Protein AF-A0A9D7KK61-F1 (afdb_monomer)

pLDDT: mean 89.61, std 11.38, range [36.22, 98.19]

Solvent-accessible surface area (backbone atoms only — not comparable to full-atom values): 5902 Å² total; per-residue (Å²): 119,62,68,64,54,52,49,53,52,51,53,53,49,57,56,39,32,34,19,84,39,30,20,73,84,49,80,38,31,43,71,56,44,51,54,52,50,54,53,40,33,73,72,72,71,52,79,43,71,48,79,47,77,39,76,86,76,43,98,80,27,46,26,40,40,82,44,69,62,83,78,44,47,62,83,43,63,47,80,44,97,87,61,28,34,32,53,51,49,42,45,26,42,84,87,70,47,78,59,84,82,126

Structure (mmCIF, N/CA/C/O backbone):
data_AF-A0A9D7KK61-F1
#
_entry.id   AF-A0A9D7KK61-F1
#
loop_
_atom_site.group_PDB
_atom_site.id
_atom_site.type_symbol
_atom_site.label_atom_id
_atom_site.label_alt_id
_atom_site.label_comp_id
_atom_site.label_asym_id
_atom_site.label_entity_id
_atom_site.label_seq_id
_atom_site.pdbx_PDB_ins_code
_atom_site.Cartn_x
_atom_site.Cartn_y
_atom_site.Cartn_z
_atom_site.occupancy
_atom_site.B_iso_or_equiv
_atom_site.auth_seq_id
_atom_site.auth_comp_id
_atom_site.auth_asym_id
_atom_site.auth_atom_id
_atom_site.pdbx_PDB_model_num
ATOM 1 N N . MET A 1 1 ? 18.949 15.762 -22.913 1.00 61.38 1 MET A N 1
ATOM 2 C CA . MET A 1 1 ? 19.390 15.076 -21.679 1.00 61.38 1 MET A CA 1
ATOM 3 C C . MET A 1 1 ? 18.179 14.604 -20.878 1.00 61.38 1 MET A C 1
ATOM 5 O O . MET A 1 1 ? 18.233 13.500 -20.359 1.00 61.38 1 MET A O 1
ATOM 9 N N . ASP A 1 2 ? 17.066 15.346 -20.893 1.00 81.06 2 ASP A N 1
ATOM 10 C CA . ASP A 1 2 ? 15.835 14.968 -20.175 1.00 81.06 2 ASP A CA 1
ATOM 11 C C . ASP A 1 2 ? 15.074 13.783 -20.786 1.00 81.06 2 ASP A C 1
ATOM 13 O O . ASP A 1 2 ? 14.575 12.939 -20.054 1.00 81.06 2 ASP A O 1
ATOM 17 N N . GLU A 1 3 ? 15.038 13.646 -22.115 1.00 89.62 3 GLU A N 1
ATOM 18 C CA . GLU A 1 3 ? 14.243 12.588 -22.768 1.00 89.62 3 GLU A CA 1
ATOM 19 C C . GLU A 1 3 ? 14.698 11.166 -22.404 1.00 89.62 3 GLU A C 1
ATOM 21 O O . GLU A 1 3 ? 13.873 10.285 -22.173 1.00 89.62 3 GLU A O 1
ATOM 26 N N . VAL A 1 4 ? 16.012 10.939 -22.305 1.00 93.06 4 VAL A N 1
ATOM 27 C CA . VAL A 1 4 ? 16.566 9.624 -21.940 1.00 93.06 4 VAL A CA 1
ATOM 28 C C . VAL A 1 4 ? 16.297 9.311 -20.469 1.00 93.06 4 VAL A C 1
ATOM 30 O O . VAL A 1 4 ? 15.910 8.191 -20.147 1.00 93.06 4 VAL A O 1
ATOM 33 N N . ALA A 1 5 ? 16.473 10.292 -19.580 1.00 92.50 5 ALA A N 1
ATOM 34 C CA . ALA A 1 5 ? 16.211 10.115 -18.155 1.00 92.50 5 ALA A CA 1
ATOM 35 C C . ALA A 1 5 ? 14.723 9.843 -17.887 1.00 92.50 5 ALA A C 1
ATOM 37 O O . ALA A 1 5 ? 14.398 8.894 -17.176 1.00 92.50 5 ALA A O 1
ATOM 38 N N . ASN A 1 6 ? 13.830 10.613 -18.516 1.00 93.75 6 ASN A N 1
ATOM 39 C CA . ASN A 1 6 ? 12.384 10.426 -18.411 1.00 93.75 6 ASN A CA 1
ATOM 40 C C . ASN A 1 6 ? 11.975 9.032 -18.881 1.00 93.75 6 ASN A C 1
ATOM 42 O O . ASN A 1 6 ? 11.272 8.327 -18.164 1.00 93.75 6 ASN A O 1
ATOM 46 N N . ARG A 1 7 ? 12.498 8.590 -20.030 1.00 95.94 7 ARG A N 1
ATOM 47 C CA . ARG A 1 7 ? 12.221 7.255 -20.559 1.00 95.94 7 ARG A CA 1
ATOM 48 C C . ARG A 1 7 ? 12.633 6.146 -19.589 1.00 95.94 7 ARG A C 1
ATOM 50 O O . ARG A 1 7 ? 11.851 5.232 -19.362 1.00 95.94 7 ARG A O 1
ATOM 57 N N . ILE A 1 8 ? 13.828 6.232 -19.001 1.00 95.38 8 ILE A N 1
ATOM 58 C CA . ILE A 1 8 ? 14.304 5.232 -18.029 1.00 95.38 8 ILE A CA 1
ATOM 59 C C . ILE A 1 8 ? 13.397 5.205 -16.792 1.00 95.38 8 ILE A C 1
ATOM 61 O O . ILE A 1 8 ? 13.042 4.132 -16.306 1.00 95.38 8 ILE A O 1
ATOM 65 N N . ILE A 1 9 ? 13.009 6.378 -16.285 1.00 94.19 9 ILE A N 1
ATOM 66 C CA . ILE A 1 9 ? 12.120 6.491 -15.122 1.00 94.19 9 ILE A CA 1
ATOM 67 C C . ILE A 1 9 ? 10.749 5.881 -15.428 1.00 94.19 9 ILE A C 1
ATOM 69 O O . ILE A 1 9 ? 10.232 5.110 -14.622 1.00 94.19 9 ILE A O 1
ATOM 73 N N . GLU A 1 10 ? 10.170 6.195 -16.586 1.00 95.62 10 GLU A N 1
ATOM 74 C CA . GLU A 1 10 ? 8.881 5.654 -17.014 1.00 95.62 10 GLU A CA 1
ATOM 75 C C . GLU A 1 10 ? 8.938 4.134 -17.196 1.00 95.62 10 GLU A C 1
ATOM 77 O O . GLU A 1 10 ? 8.063 3.426 -16.701 1.00 95.62 10 GLU A O 1
ATOM 82 N N . GLU A 1 11 ? 9.978 3.613 -17.850 1.00 96.31 11 GLU A N 1
ATOM 83 C CA . GLU A 1 11 ? 10.174 2.172 -18.044 1.00 96.31 11 GLU A CA 1
ATOM 84 C C . GLU A 1 11 ? 10.258 1.427 -16.700 1.00 96.31 11 GLU A C 1
ATOM 86 O O . GLU A 1 11 ? 9.551 0.435 -16.495 1.00 96.31 11 GLU A O 1
ATOM 91 N N . GLU A 1 12 ? 11.054 1.922 -15.746 1.00 95.88 12 GLU A N 1
ATOM 92 C CA . GLU A 1 12 ? 11.158 1.303 -14.419 1.00 95.88 12 GLU A CA 1
ATOM 93 C C . GLU A 1 12 ? 9.887 1.490 -13.575 1.00 95.88 12 GLU A C 1
ATOM 95 O O . GLU A 1 12 ? 9.553 0.607 -12.783 1.00 95.88 12 GLU A O 1
ATOM 100 N N . PHE A 1 13 ? 9.131 2.576 -13.768 1.00 95.94 13 PHE A N 1
ATOM 101 C CA . PHE A 1 13 ? 7.825 2.758 -13.131 1.00 95.94 13 PHE A CA 1
ATOM 102 C C . PHE A 1 13 ? 6.804 1.730 -13.631 1.00 95.94 13 PHE A C 1
ATOM 104 O O . PHE A 1 13 ? 6.120 1.091 -12.829 1.00 95.94 13 PHE A O 1
ATOM 111 N N . TRP A 1 14 ? 6.728 1.516 -14.947 1.00 96.25 14 TRP A N 1
ATOM 112 C CA . TRP A 1 14 ? 5.835 0.510 -15.527 1.00 96.25 14 TRP A CA 1
ATOM 113 C C . TRP A 1 14 ? 6.208 -0.903 -15.104 1.00 96.25 14 TRP A C 1
ATOM 115 O O . TRP A 1 14 ? 5.327 -1.704 -14.793 1.00 96.25 14 TRP A O 1
ATOM 125 N N . LYS A 1 15 ? 7.509 -1.191 -15.038 1.00 96.69 15 LYS A N 1
ATOM 126 C CA . LYS A 1 15 ? 8.021 -2.454 -14.516 1.00 96.69 1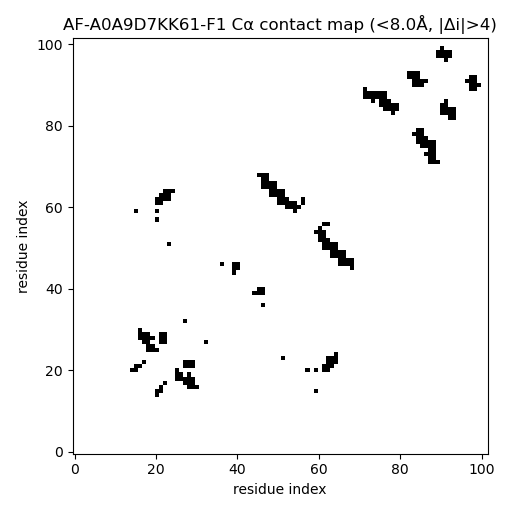5 LYS A CA 1
ATOM 127 C C . LYS A 1 15 ? 7.627 -2.639 -13.058 1.00 96.69 15 LYS A C 1
ATOM 129 O O . LYS A 1 15 ? 7.036 -3.665 -12.747 1.00 96.69 15 LYS A O 1
ATOM 134 N N . TRP A 1 16 ? 7.875 -1.655 -12.192 1.00 97.44 16 TRP A N 1
ATOM 135 C CA . TRP A 1 16 ? 7.449 -1.708 -10.791 1.00 97.44 16 TRP A CA 1
ATOM 136 C C . TRP A 1 16 ? 5.936 -1.925 -10.659 1.00 97.44 16 TRP A C 1
ATOM 138 O O . TRP A 1 16 ? 5.501 -2.643 -9.768 1.00 97.44 16 TRP A O 1
ATOM 148 N N . GLY A 1 17 ? 5.136 -1.370 -11.572 1.00 97.38 17 GLY A N 1
ATOM 149 C CA . GLY A 1 17 ? 3.684 -1.536 -11.594 1.00 97.38 17 GLY A CA 1
ATOM 150 C C . GLY A 1 17 ? 3.177 -2.965 -11.843 1.00 97.38 17 GLY A C 1
ATOM 151 O O . GLY A 1 17 ? 1.970 -3.201 -11.725 1.00 97.38 17 GLY A O 1
ATOM 152 N N . ASP A 1 18 ? 4.043 -3.925 -12.181 1.00 97.50 18 ASP A N 1
ATOM 153 C CA . ASP A 1 18 ? 3.667 -5.337 -12.231 1.00 97.50 18 ASP A CA 1
ATOM 154 C C . ASP A 1 18 ? 3.382 -5.894 -10.827 1.00 97.50 18 ASP A C 1
ATOM 156 O O . ASP A 1 18 ? 4.029 -5.534 -9.840 1.00 97.50 18 ASP A O 1
ATOM 160 N N . ARG A 1 19 ? 2.438 -6.841 -10.745 1.00 96.25 19 ARG A N 1
ATOM 161 C CA . ARG A 1 19 ? 2.012 -7.464 -9.483 1.00 96.25 19 ARG A CA 1
ATOM 162 C C . ARG A 1 19 ? 3.166 -8.050 -8.681 1.00 96.25 19 ARG A C 1
ATOM 164 O O . ARG A 1 19 ? 3.110 -8.041 -7.461 1.00 96.25 19 ARG A O 1
ATOM 171 N N . LYS A 1 20 ? 4.210 -8.541 -9.356 1.00 95.38 20 LYS A N 1
ATOM 172 C CA . LYS A 1 20 ? 5.400 -9.115 -8.723 1.00 95.38 20 LYS A CA 1
ATOM 173 C C . LYS A 1 20 ? 6.154 -8.099 -7.858 1.00 95.38 20 LYS A C 1
ATOM 175 O O . LYS A 1 20 ? 6.857 -8.499 -6.932 1.00 95.38 20 LYS A O 1
ATOM 180 N N . TRP A 1 21 ? 6.058 -6.811 -8.179 1.00 96.38 21 TRP A N 1
ATOM 181 C CA . TRP A 1 21 ? 6.893 -5.776 -7.582 1.00 96.38 21 TRP A CA 1
ATOM 182 C C . TRP A 1 21 ? 6.085 -4.783 -6.746 1.00 96.38 21 TRP A C 1
ATOM 184 O O . TRP A 1 21 ? 6.468 -4.510 -5.605 1.00 96.38 21 TRP A O 1
ATOM 194 N N . CYS A 1 22 ? 4.962 -4.267 -7.255 1.00 96.88 22 CYS A N 1
ATOM 195 C CA . CYS A 1 22 ? 4.199 -3.245 -6.536 1.00 96.88 22 CYS A CA 1
ATOM 196 C C . CYS A 1 22 ? 3.384 -3.797 -5.366 1.00 96.88 22 CYS A C 1
ATOM 198 O O . CYS A 1 22 ? 3.171 -3.069 -4.404 1.00 96.88 22 CYS A O 1
ATOM 200 N N . ASP A 1 23 ? 2.915 -5.043 -5.429 1.00 96.88 23 ASP A N 1
ATOM 201 C CA . ASP A 1 23 ? 2.051 -5.643 -4.410 1.00 96.88 23 ASP A CA 1
ATOM 202 C C . ASP A 1 23 ? 2.839 -6.662 -3.588 1.00 96.88 23 ASP A C 1
ATOM 204 O O . ASP A 1 23 ? 3.333 -7.653 -4.124 1.00 96.88 23 ASP A O 1
ATOM 208 N N . ILE A 1 24 ? 2.919 -6.452 -2.272 1.00 95.62 24 ILE A N 1
ATOM 209 C CA . ILE A 1 24 ? 3.624 -7.377 -1.375 1.00 95.62 24 ILE A CA 1
ATOM 210 C C . ILE A 1 24 ? 3.031 -8.795 -1.414 1.00 95.62 24 ILE A C 1
ATOM 212 O O . ILE A 1 24 ? 3.740 -9.769 -1.169 1.00 95.62 24 ILE A O 1
ATOM 216 N N . ALA A 1 25 ? 1.737 -8.922 -1.726 1.00 94.00 25 ALA A N 1
ATOM 217 C CA . ALA A 1 25 ? 1.048 -10.202 -1.843 1.00 94.00 25 ALA A CA 1
ATOM 218 C C . ALA A 1 25 ? 1.137 -10.809 -3.255 1.00 94.00 25 ALA A C 1
ATOM 220 O O . ALA A 1 25 ? 0.724 -11.955 -3.446 1.00 94.00 25 ALA A O 1
ATOM 221 N N . GLY A 1 26 ? 1.638 -10.064 -4.246 1.00 95.00 26 GLY A N 1
ATOM 222 C CA . GLY A 1 26 ? 1.784 -10.531 -5.624 1.00 95.00 26 GLY A CA 1
ATOM 223 C C . GLY A 1 26 ? 0.473 -10.693 -6.404 1.00 95.00 26 GLY A C 1
ATOM 224 O O . GLY A 1 26 ? 0.450 -11.405 -7.411 1.00 95.00 26 GLY A O 1
ATOM 225 N N . LYS A 1 27 ? -0.639 -10.102 -5.947 1.00 96.19 27 LYS A N 1
ATOM 226 C CA . LYS A 1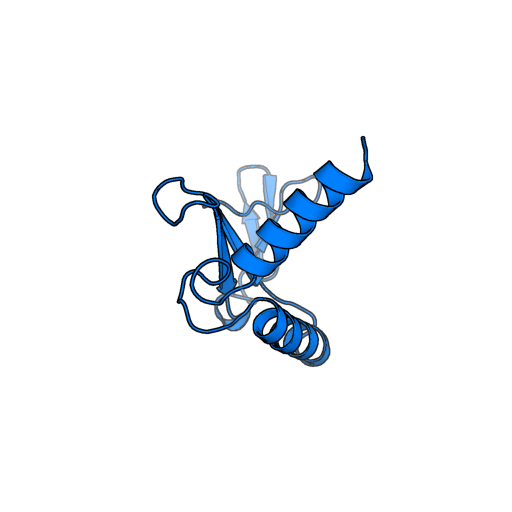 27 ? -1.988 -10.375 -6.471 1.00 96.19 27 LYS A CA 1
ATOM 227 C C . LYS A 1 27 ? -2.430 -9.378 -7.533 1.00 96.19 27 LYS A C 1
ATOM 229 O O . LYS A 1 27 ? -3.069 -9.780 -8.505 1.00 96.19 27 LYS A O 1
ATOM 234 N N . MET A 1 28 ? -2.108 -8.102 -7.353 1.00 97.25 28 MET A N 1
ATOM 235 C CA . MET A 1 28 ? -2.626 -7.013 -8.181 1.00 97.25 28 MET A CA 1
ATOM 236 C C . MET A 1 28 ? -1.502 -6.230 -8.841 1.00 97.25 28 MET A C 1
ATOM 238 O O . MET A 1 28 ? -0.517 -5.890 -8.193 1.00 97.25 28 MET A O 1
ATOM 242 N N . THR A 1 29 ? -1.673 -5.886 -10.118 1.00 98.19 29 THR A N 1
ATOM 243 C CA . THR A 1 29 ? -0.858 -4.824 -10.723 1.00 98.19 29 THR A CA 1
ATOM 244 C C . THR A 1 29 ? -1.214 -3.479 -10.097 1.00 98.19 29 THR A C 1
ATOM 246 O O . THR A 1 29 ? -2.302 -3.312 -9.538 1.00 98.19 29 THR A O 1
ATOM 249 N N . PHE A 1 30 ? -0.344 -2.483 -10.238 1.00 97.81 30 PHE A N 1
ATOM 250 C CA . PHE A 1 30 ? -0.580 -1.163 -9.658 1.00 97.81 30 PHE A CA 1
ATOM 251 C C . PHE A 1 30 ? -1.873 -0.528 -10.184 1.00 97.81 30 PHE A C 1
ATOM 253 O O . PHE A 1 30 ? -2.650 0.021 -9.410 1.00 97.81 30 PHE A O 1
ATOM 260 N N . ARG A 1 31 ? -2.188 -0.717 -11.472 1.00 97.81 31 ARG A N 1
ATOM 261 C CA . ARG A 1 31 ? -3.462 -0.268 -12.055 1.00 97.81 31 ARG A CA 1
ATOM 262 C C . ARG A 1 31 ? -4.677 -0.949 -11.416 1.00 97.81 31 ARG A C 1
ATOM 264 O O . ARG A 1 31 ? -5.676 -0.292 -11.147 1.00 97.81 31 ARG A O 1
ATOM 271 N N . GLN A 1 32 ? -4.611 -2.262 -11.183 1.00 97.88 32 GLN A N 1
ATOM 272 C CA . GLN A 1 32 ? -5.691 -2.990 -10.505 1.00 97.88 32 GLN A CA 1
ATOM 273 C C . GLN A 1 32 ? -5.847 -2.514 -9.060 1.00 97.88 32 GLN A C 1
ATOM 275 O O . GLN A 1 32 ? -6.967 -2.300 -8.608 1.00 97.88 32 GLN A O 1
ATOM 280 N N . MET A 1 33 ? -4.727 -2.288 -8.369 1.00 97.31 33 MET A N 1
ATOM 281 C CA . MET A 1 33 ? -4.717 -1.730 -7.023 1.00 97.31 33 MET A CA 1
ATOM 282 C C . MET A 1 33 ? -5.389 -0.353 -7.003 1.00 97.31 33 MET A C 1
ATOM 284 O O . MET A 1 33 ? -6.298 -0.150 -6.214 1.00 97.31 33 MET A O 1
ATOM 288 N N . GLN A 1 34 ? -5.029 0.558 -7.911 1.00 96.81 34 GLN A N 1
ATOM 289 C CA . GLN A 1 34 ? -5.655 1.882 -8.017 1.00 96.81 34 GLN A CA 1
ATOM 290 C C . GLN A 1 34 ? -7.177 1.811 -8.206 1.00 96.81 34 GLN A C 1
ATOM 292 O O . GLN A 1 34 ? -7.888 2.589 -7.576 1.00 96.81 34 GLN A O 1
ATOM 297 N N . ASN A 1 35 ? -7.677 0.869 -9.014 1.00 97.00 35 ASN A N 1
ATOM 298 C CA . ASN A 1 35 ? -9.120 0.662 -9.185 1.00 97.00 35 ASN A CA 1
ATOM 299 C C . ASN A 1 35 ? -9.802 0.240 -7.873 1.00 97.00 35 ASN A C 1
ATOM 301 O O . ASN A 1 35 ? -10.840 0.784 -7.517 1.00 97.00 35 ASN A O 1
ATOM 305 N N . VAL A 1 36 ? -9.199 -0.687 -7.125 1.00 94.19 36 VAL A N 1
ATOM 306 C CA . VAL A 1 36 ? -9.729 -1.089 -5.813 1.00 94.19 36 VAL A CA 1
ATOM 307 C C . VAL A 1 36 ? -9.702 0.091 -4.844 1.00 94.19 36 VAL A C 1
ATOM 309 O O . VAL A 1 36 ? -10.694 0.361 -4.181 1.00 94.19 36 VAL A O 1
ATOM 312 N N . LEU A 1 37 ? -8.594 0.835 -4.799 1.00 94.81 37 LEU A N 1
ATOM 313 C CA . LEU A 1 37 ? -8.438 1.974 -3.896 1.00 94.81 37 LEU A CA 1
ATOM 314 C C . LEU A 1 37 ? -9.480 3.069 -4.163 1.00 94.81 37 LEU A C 1
ATOM 316 O O . LEU A 1 37 ? -10.057 3.584 -3.211 1.00 94.81 37 LEU A O 1
ATOM 320 N N . ILE A 1 38 ? -9.751 3.416 -5.429 1.00 95.50 38 ILE A N 1
ATOM 321 C CA . 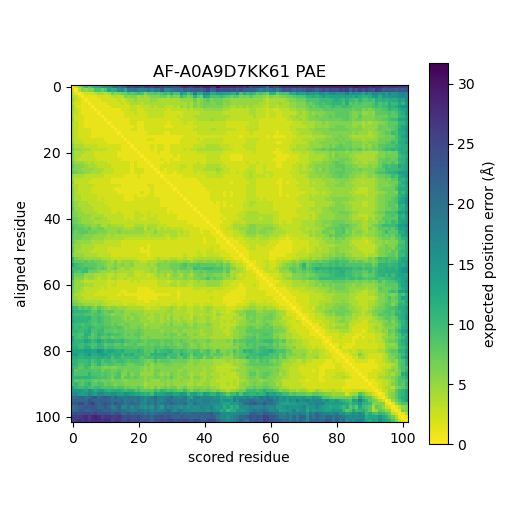ILE A 1 38 ? -10.758 4.443 -5.741 1.00 95.50 38 ILE A CA 1
ATOM 322 C C . ILE A 1 38 ? -12.174 3.975 -5.387 1.00 95.50 38 ILE A C 1
ATOM 324 O O . ILE A 1 38 ? -12.966 4.773 -4.892 1.00 95.50 38 ILE A O 1
ATOM 328 N N . GLU A 1 39 ? -12.488 2.691 -5.574 1.00 94.25 39 GLU A N 1
ATOM 329 C CA . GLU A 1 39 ? -13.773 2.116 -5.165 1.00 94.25 39 GLU A CA 1
ATOM 330 C C . GLU A 1 39 ? -13.938 2.089 -3.642 1.00 94.25 39 GLU A C 1
ATOM 332 O O . GLU A 1 39 ? -15.015 2.417 -3.145 1.00 94.25 39 GLU A O 1
ATOM 337 N N . THR A 1 40 ? -12.890 1.717 -2.900 1.00 91.50 40 THR A N 1
ATOM 338 C CA . THR A 1 40 ? -12.893 1.716 -1.430 1.00 91.50 40 THR A CA 1
ATOM 339 C C . THR A 1 40 ? -13.065 3.133 -0.895 1.00 91.50 40 THR A C 1
ATOM 341 O O . THR A 1 40 ? -13.968 3.377 -0.105 1.00 91.50 40 THR A O 1
ATOM 344 N N . VAL A 1 41 ? -12.298 4.105 -1.398 1.00 92.69 41 VAL A N 1
ATOM 345 C CA . VAL A 1 41 ? -12.435 5.508 -0.977 1.00 92.69 41 VAL A CA 1
ATOM 346 C C . VAL A 1 41 ? -13.820 6.066 -1.318 1.00 92.69 41 VAL A C 1
ATOM 348 O O . VAL A 1 41 ? -14.400 6.785 -0.511 1.00 92.69 41 VAL A O 1
ATOM 351 N N . ALA A 1 42 ? -14.385 5.730 -2.482 1.00 93.62 42 ALA A N 1
ATOM 352 C CA . ALA A 1 42 ? -15.715 6.202 -2.868 1.00 93.62 42 ALA A CA 1
ATOM 353 C C . ALA A 1 42 ? -16.850 5.607 -2.014 1.00 93.62 42 ALA A C 1
ATOM 355 O O . ALA A 1 42 ? -17.889 6.247 -1.859 1.00 93.62 42 ALA A O 1
ATOM 356 N N . ARG A 1 43 ? -16.674 4.386 -1.496 1.00 91.12 43 ARG A N 1
ATOM 357 C CA . ARG A 1 43 ? -17.685 3.662 -0.712 1.00 91.12 43 ARG A CA 1
ATOM 358 C C . ARG A 1 43 ? -17.572 3.936 0.783 1.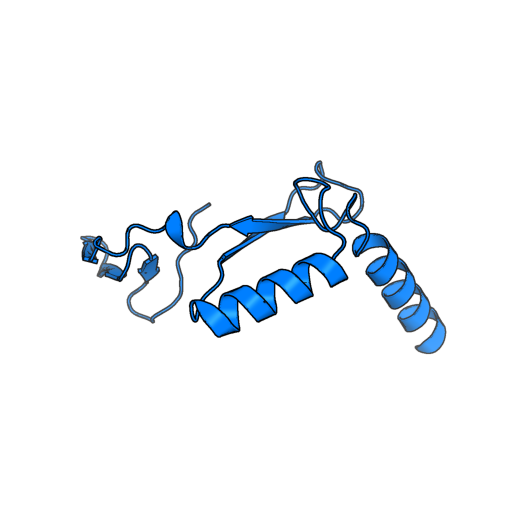00 91.12 43 ARG A C 1
ATOM 360 O O . ARG A 1 43 ? -18.574 4.249 1.418 1.00 91.12 43 ARG A O 1
ATOM 367 N N . ASP A 1 44 ? -16.356 3.819 1.300 1.00 87.44 44 ASP A N 1
ATOM 368 C CA . ASP A 1 44 ? -16.063 3.752 2.731 1.00 87.44 44 ASP A CA 1
ATOM 369 C C . ASP A 1 44 ? -15.425 5.060 3.235 1.00 87.44 44 ASP A C 1
ATOM 371 O O . ASP A 1 44 ? -15.365 5.311 4.433 1.00 87.44 44 ASP A O 1
ATOM 375 N N . GLY A 1 45 ? -14.988 5.941 2.326 1.00 88.38 45 GLY A N 1
ATOM 376 C CA . GLY A 1 45 ? -14.411 7.250 2.652 1.00 88.38 45 GLY A CA 1
ATOM 377 C C . GLY A 1 45 ? -12.934 7.214 3.046 1.00 88.38 45 GLY A C 1
ATOM 378 O O . GLY A 1 45 ? -12.307 8.266 3.166 1.00 88.38 45 GLY A O 1
ATOM 379 N N . GLU A 1 46 ? -12.355 6.026 3.200 1.00 87.31 46 GLU A N 1
ATOM 380 C CA . GLU A 1 46 ? -10.981 5.847 3.653 1.00 87.31 46 GLU A CA 1
ATOM 381 C C . GLU A 1 46 ? -10.316 4.621 3.032 1.00 87.31 46 GLU A C 1
ATOM 383 O O . GLU A 1 46 ? -10.969 3.718 2.519 1.00 87.31 46 GLU A O 1
ATOM 388 N N . VAL A 1 47 ? -8.985 4.594 3.065 1.00 90.62 47 VAL A N 1
ATOM 389 C CA . VAL A 1 47 ? -8.202 3.411 2.720 1.00 90.62 47 VAL A CA 1
ATOM 390 C C . VAL A 1 47 ? -6.852 3.459 3.418 1.00 90.62 47 VAL A C 1
ATOM 392 O O . VAL A 1 47 ? -6.245 4.524 3.541 1.00 90.62 47 VAL A O 1
ATOM 395 N N . LEU A 1 48 ? -6.352 2.300 3.845 1.00 91.44 48 LEU A N 1
ATOM 396 C CA . LEU A 1 48 ? -5.035 2.183 4.457 1.00 91.44 48 LEU A CA 1
ATOM 397 C C . LEU A 1 48 ? -4.067 1.509 3.494 1.00 91.44 48 LEU A C 1
ATOM 399 O O . LEU A 1 48 ? -4.326 0.436 2.946 1.00 91.44 48 LEU A O 1
ATOM 403 N N . ILE A 1 49 ? -2.913 2.142 3.302 1.00 93.62 49 ILE A N 1
ATOM 404 C CA . ILE A 1 49 ? -1.839 1.613 2.468 1.00 93.62 49 ILE A CA 1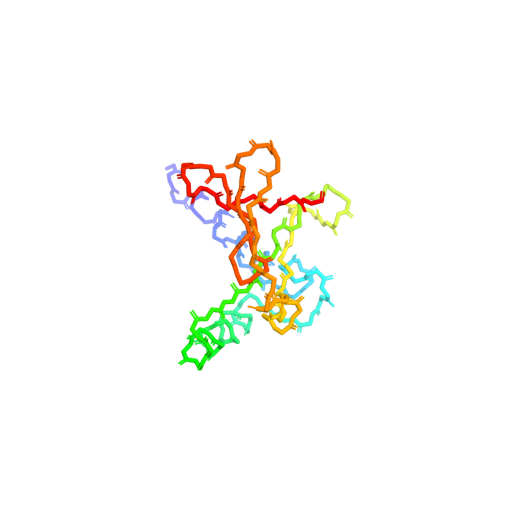
ATOM 405 C C . ILE A 1 49 ? -0.548 1.685 3.268 1.00 93.62 49 ILE A C 1
ATOM 407 O O . ILE A 1 49 ? -0.076 2.765 3.623 1.00 93.62 49 ILE A O 1
ATOM 411 N N . LYS A 1 50 ? 0.058 0.527 3.518 1.00 92.94 50 LYS A N 1
ATOM 412 C CA . LYS A 1 50 ? 1.385 0.448 4.120 1.00 92.94 50 LYS A CA 1
ATOM 413 C C . LYS A 1 50 ? 2.436 0.421 3.021 1.00 92.94 50 LYS A C 1
ATOM 415 O O . LYS A 1 50 ? 2.451 -0.467 2.168 1.00 92.94 50 LYS A O 1
ATOM 420 N N . LEU A 1 51 ? 3.347 1.387 3.070 1.00 94.88 51 LEU A N 1
ATOM 421 C CA . LEU A 1 51 ? 4.542 1.399 2.238 1.00 94.88 51 LEU A CA 1
ATOM 422 C C . LEU A 1 51 ? 5.613 0.517 2.883 1.00 94.88 51 LEU A C 1
ATOM 424 O O . LEU A 1 51 ? 6.257 0.901 3.860 1.00 94.88 51 LEU A O 1
ATOM 428 N N . VAL A 1 52 ? 5.805 -0.679 2.338 1.00 94.94 52 VAL A N 1
ATOM 429 C CA . VAL A 1 52 ? 6.768 -1.650 2.856 1.00 94.94 52 VAL A CA 1
ATOM 430 C C . VAL A 1 52 ? 8.127 -1.372 2.215 1.00 94.94 52 VAL A C 1
ATOM 432 O O . VAL A 1 52 ? 8.323 -1.654 1.037 1.00 94.94 52 VAL A O 1
ATOM 435 N N . ARG A 1 53 ? 9.076 -0.811 2.976 1.00 94.00 53 ARG A N 1
ATOM 436 C CA . ARG A 1 53 ? 10.440 -0.504 2.504 1.00 94.00 53 ARG A CA 1
ATOM 437 C C . ARG A 1 53 ? 11.443 -1.504 3.063 1.00 94.00 53 ARG A C 1
ATOM 439 O O . ARG A 1 53 ? 11.728 -1.486 4.257 1.00 94.00 53 ARG A O 1
ATOM 446 N N . ASN A 1 54 ? 12.003 -2.354 2.210 1.00 90.69 54 ASN A N 1
ATOM 447 C CA . ASN A 1 54 ? 13.076 -3.270 2.586 1.00 90.69 54 ASN A CA 1
ATOM 448 C C . ASN A 1 54 ? 13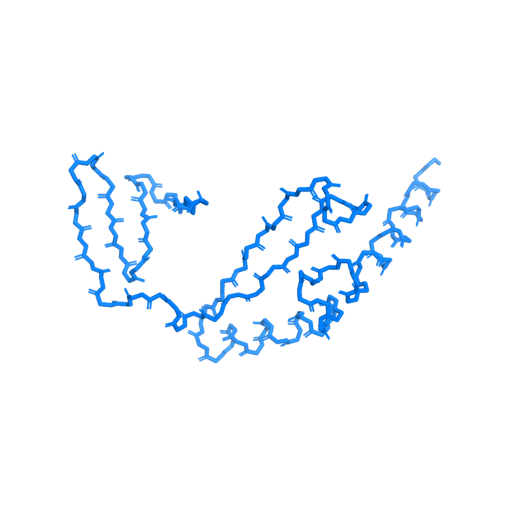.809 -3.762 1.331 1.00 90.69 54 ASN A C 1
ATOM 450 O O . ASN A 1 54 ? 13.192 -4.256 0.387 1.00 90.69 54 ASN A O 1
ATOM 454 N N . ARG A 1 55 ? 15.146 -3.687 1.361 1.00 88.06 55 ARG A N 1
ATOM 455 C CA . ARG A 1 55 ? 16.026 -4.109 0.258 1.00 88.06 55 ARG A CA 1
ATOM 456 C C . ARG A 1 55 ? 15.917 -5.592 -0.105 1.00 88.06 55 ARG A C 1
ATOM 458 O O . ARG A 1 55 ? 16.366 -5.997 -1.164 1.00 88.06 55 ARG A O 1
ATOM 465 N N . LYS A 1 56 ? 15.354 -6.413 0.784 1.00 89.88 56 LYS A N 1
ATOM 466 C CA . LYS A 1 56 ? 15.164 -7.854 0.574 1.00 89.88 56 LYS A CA 1
ATOM 467 C C . LYS A 1 56 ? 13.845 -8.210 -0.120 1.00 89.88 56 LYS A C 1
ATOM 469 O O . LYS A 1 56 ? 13.649 -9.382 -0.413 1.00 89.88 56 LYS A O 1
ATOM 474 N N . ILE A 1 57 ? 12.935 -7.254 -0.330 1.00 87.56 57 ILE A N 1
ATOM 475 C CA . ILE A 1 57 ? 11.609 -7.544 -0.906 1.00 87.56 57 ILE A CA 1
ATOM 476 C C . ILE A 1 57 ? 11.701 -7.716 -2.421 1.00 87.56 57 ILE A C 1
ATOM 478 O O . ILE A 1 57 ? 11.169 -8.678 -2.964 1.00 87.56 57 ILE A O 1
ATOM 482 N N . ASN A 1 58 ? 12.360 -6.780 -3.102 1.00 89.50 58 ASN A N 1
ATOM 483 C CA . ASN A 1 58 ? 12.547 -6.788 -4.548 1.00 89.50 58 ASN A CA 1
ATOM 484 C C . ASN A 1 58 ? 13.635 -5.787 -4.968 1.00 89.50 58 ASN A C 1
ATOM 486 O O . ASN A 1 58 ? 14.111 -4.999 -4.149 1.00 89.50 58 ASN A O 1
ATOM 490 N N . ASP A 1 59 ? 13.958 -5.772 -6.262 1.00 91.06 59 ASP A N 1
ATOM 491 C CA . ASP A 1 59 ? 14.975 -4.896 -6.860 1.00 91.06 59 ASP A CA 1
ATOM 492 C C . ASP A 1 59 ? 14.647 -3.395 -6.733 1.00 91.06 59 ASP A C 1
ATOM 494 O O . ASP A 1 59 ? 15.544 -2.552 -6.757 1.00 91.06 59 ASP A O 1
ATOM 498 N N . HIS A 1 60 ? 13.371 -3.046 -6.539 1.00 92.88 60 HIS A N 1
ATOM 499 C CA . HIS A 1 60 ? 12.920 -1.670 -6.313 1.00 92.88 60 HIS A CA 1
ATOM 500 C C . HIS A 1 60 ? 12.998 -1.254 -4.832 1.00 92.88 60 HIS A C 1
ATOM 502 O O . HIS A 1 60 ? 12.881 -0.073 -4.519 1.00 92.88 60 HIS A O 1
ATOM 508 N N . ASN A 1 61 ? 13.273 -2.189 -3.915 1.00 94.12 61 ASN A N 1
ATOM 509 C CA . ASN A 1 61 ? 13.389 -2.008 -2.463 1.00 94.12 61 ASN A CA 1
ATOM 510 C C . ASN A 1 61 ? 12.098 -1.576 -1.742 1.00 94.12 61 ASN A C 1
ATOM 512 O O . ASN A 1 61 ? 12.145 -1.250 -0.548 1.00 94.12 61 ASN A O 1
ATOM 516 N N . PHE A 1 62 ? 10.953 -1.571 -2.431 1.00 96.12 62 PHE A N 1
ATOM 517 C CA . PHE A 1 62 ? 9.659 -1.303 -1.813 1.00 96.12 62 PHE A CA 1
ATOM 518 C C . PHE A 1 62 ? 8.482 -1.953 -2.549 1.00 96.12 62 PHE A C 1
ATOM 520 O O . PHE A 1 62 ? 8.526 -2.199 -3.756 1.00 96.12 62 PHE A O 1
ATOM 527 N N . SER A 1 63 ? 7.406 -2.167 -1.794 1.00 97.12 63 SER A N 1
ATOM 528 C CA . SER A 1 63 ? 6.089 -2.590 -2.278 1.00 97.12 63 SER A CA 1
ATOM 529 C C . SER A 1 63 ? 4.993 -1.925 -1.447 1.00 97.12 63 SER A C 1
ATOM 531 O O . SER A 1 63 ? 5.247 -1.372 -0.373 1.00 97.12 63 SER A O 1
ATOM 533 N N . LEU A 1 64 ? 3.763 -1.988 -1.937 1.00 96.94 64 LEU A N 1
ATOM 534 C CA . LEU A 1 64 ? 2.563 -1.543 -1.251 1.00 96.94 64 LEU A CA 1
ATOM 535 C C . LEU A 1 64 ? 1.818 -2.744 -0.673 1.00 96.94 64 LEU A C 1
ATOM 537 O O . LEU A 1 64 ? 1.753 -3.818 -1.274 1.00 96.94 64 LEU A O 1
ATOM 541 N N . GLN A 1 65 ? 1.233 -2.531 0.496 1.00 95.19 65 GLN A N 1
ATOM 542 C CA . GLN A 1 65 ? 0.279 -3.436 1.109 1.00 95.19 65 GLN A CA 1
ATOM 543 C C . GLN A 1 65 ? -1.010 -2.661 1.357 1.00 95.19 65 GLN A C 1
ATOM 545 O O . GLN A 1 65 ? -1.028 -1.739 2.172 1.00 95.19 65 GLN A O 1
ATOM 550 N N . VAL A 1 66 ? -2.08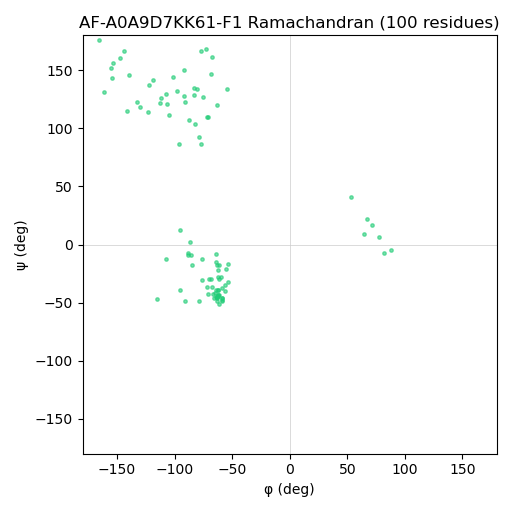0 -3.037 0.661 1.00 93.12 66 VAL A N 1
ATOM 551 C CA . VAL A 1 66 ? -3.419 -2.518 0.958 1.00 93.12 66 VAL A CA 1
ATOM 552 C C . VAL A 1 66 ? -3.925 -3.212 2.216 1.00 93.12 66 VAL A C 1
ATOM 554 O O . VAL A 1 66 ? -3.902 -4.442 2.300 1.00 93.12 66 VAL A O 1
ATOM 557 N N . ILE A 1 67 ? -4.346 -2.422 3.195 1.00 91.06 67 ILE A N 1
ATOM 558 C CA . ILE A 1 67 ? -4.880 -2.898 4.466 1.00 91.06 67 ILE A CA 1
ATOM 559 C C . ILE A 1 67 ? -6.367 -2.517 4.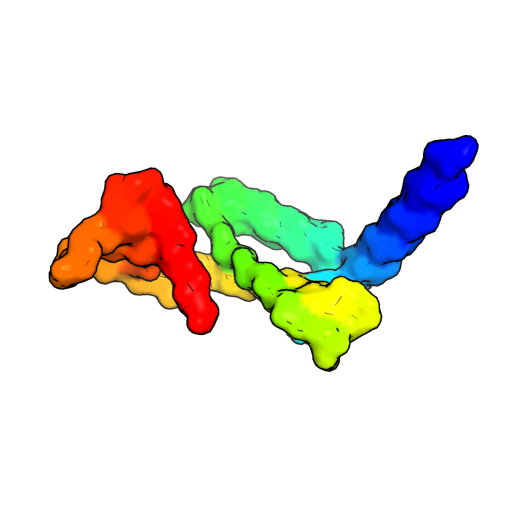499 1.00 91.06 67 ILE A C 1
ATOM 561 O O . ILE A 1 67 ? -6.690 -1.339 4.342 1.00 91.06 67 ILE A O 1
ATOM 565 N N . PRO A 1 68 ? -7.279 -3.490 4.655 1.00 84.56 68 PRO A N 1
ATOM 566 C CA . PRO A 1 68 ? -8.689 -3.210 4.905 1.00 84.56 68 PRO A CA 1
ATOM 567 C C . PRO A 1 68 ? -8.871 -2.290 6.115 1.00 84.56 68 PRO A C 1
ATOM 569 O O . PRO A 1 68 ? -8.257 -2.528 7.156 1.00 84.56 68 PRO A O 1
ATOM 572 N N . ALA A 1 69 ? -9.712 -1.264 5.975 1.00 83.38 69 ALA A N 1
ATOM 573 C CA . ALA A 1 69 ? -10.003 -0.325 7.057 1.00 83.38 69 ALA A CA 1
ATOM 574 C C . ALA A 1 69 ? -10.651 -1.019 8.267 1.00 83.38 69 ALA A C 1
ATOM 576 O O . ALA A 1 69 ? -10.347 -0.650 9.393 1.00 83.38 69 ALA A O 1
ATOM 577 N N . ASP A 1 70 ? -11.395 -2.110 8.043 1.00 84.81 70 ASP A N 1
ATOM 578 C CA . ASP A 1 70 ? -12.007 -2.967 9.073 1.00 84.81 70 ASP A CA 1
ATOM 579 C C . ASP A 1 70 ? -11.027 -3.504 10.134 1.00 84.81 70 ASP A C 1
ATOM 581 O O . ASP A 1 70 ? -11.453 -3.999 11.177 1.00 84.81 70 ASP A O 1
ATOM 585 N N . TYR A 1 71 ? -9.715 -3.461 9.877 1.00 85.94 71 TYR A N 1
ATOM 586 C CA . TYR A 1 71 ? -8.707 -3.803 10.883 1.00 85.94 71 TYR A CA 1
ATOM 587 C C . TYR A 1 71 ? -8.487 -2.704 11.936 1.00 85.94 71 TYR A C 1
ATOM 589 O O . TYR A 1 71 ? -7.826 -2.976 12.939 1.00 85.94 71 TYR A O 1
ATOM 597 N N . LEU A 1 72 ? -8.995 -1.486 11.730 1.00 87.12 72 LEU A N 1
ATOM 598 C CA . LEU A 1 72 ? -8.974 -0.419 12.728 1.00 87.12 72 LEU A CA 1
ATOM 599 C C . LEU A 1 72 ? -10.101 -0.608 13.742 1.00 87.12 72 LEU A C 1
ATOM 601 O O . LEU A 1 72 ? -11.262 -0.806 13.387 1.00 87.12 72 LEU A O 1
ATOM 605 N N . ASP A 1 73 ? -9.769 -0.465 15.024 1.00 88.69 73 ASP A N 1
ATOM 606 C CA . ASP A 1 73 ? -10.781 -0.372 16.069 1.00 88.69 73 ASP A CA 1
ATOM 607 C C . ASP A 1 73 ? -11.366 1.045 16.110 1.00 88.69 73 ASP A C 1
ATOM 609 O O . ASP A 1 73 ? -10.875 1.938 16.801 1.00 88.69 73 ASP A O 1
ATOM 613 N N . HIS A 1 74 ? -12.457 1.257 15.376 1.00 87.69 74 HIS A N 1
ATOM 614 C CA . HIS A 1 74 ? -13.153 2.542 15.344 1.00 87.69 74 HIS A CA 1
ATOM 615 C C . HIS A 1 74 ? -13.757 2.962 16.697 1.00 87.69 74 HIS A C 1
ATOM 617 O O . HIS A 1 74 ? -14.114 4.129 16.873 1.00 87.69 74 HIS A O 1
ATOM 623 N N . GLN A 1 75 ? -13.884 2.050 17.666 1.00 92.06 75 GLN A N 1
ATOM 624 C CA . GLN A 1 75 ? -14.369 2.384 19.007 1.00 92.06 75 GLN A CA 1
ATOM 625 C C . GLN A 1 75 ? -13.243 2.893 19.913 1.00 92.06 75 GLN A C 1
ATOM 627 O O . GLN A 1 75 ? -13.526 3.587 20.894 1.00 92.06 75 GLN A O 1
ATOM 632 N N . GLN A 1 76 ? -11.981 2.638 19.559 1.00 91.94 76 GLN A N 1
ATOM 633 C CA . GLN A 1 76 ? -10.828 3.099 20.320 1.00 91.94 76 GLN A CA 1
ATOM 634 C C . GLN A 1 76 ? -10.646 4.615 20.181 1.00 91.94 76 GLN A C 1
ATOM 636 O O . GLN A 1 76 ? -10.267 5.140 19.129 1.00 91.94 76 GLN A O 1
ATOM 641 N N . ASN A 1 77 ? -10.924 5.321 21.276 1.00 92.81 77 ASN A N 1
ATOM 642 C CA . ASN A 1 77 ? -10.754 6.761 21.404 1.00 92.81 77 ASN A CA 1
ATOM 643 C C . ASN A 1 77 ? -10.227 7.066 22.811 1.00 92.81 77 ASN A C 1
ATOM 645 O O . ASN A 1 77 ? -10.923 6.809 23.793 1.00 92.81 77 ASN A O 1
ATOM 649 N N . GLU A 1 78 ? -9.007 7.587 22.917 1.00 95.00 78 GLU A N 1
ATOM 650 C CA . GLU A 1 78 ? -8.348 7.821 24.207 1.00 95.00 78 GLU A CA 1
ATOM 651 C C . GLU A 1 78 ? -7.293 8.927 24.129 1.00 95.00 78 GLU A C 1
ATOM 653 O O . GLU A 1 78 ? -6.685 9.155 23.085 1.00 95.00 78 GLU A O 1
ATOM 658 N N . GLU A 1 79 ? -7.057 9.608 25.248 1.00 94.31 79 GLU A N 1
ATOM 659 C CA . GLU A 1 79 ? -5.899 10.485 25.423 1.00 94.31 79 GLU A CA 1
ATOM 660 C C . GLU A 1 79 ? -4.758 9.676 26.053 1.00 94.31 79 GLU A C 1
ATOM 662 O O . GLU A 1 79 ? -4.943 9.014 27.077 1.00 94.31 79 GLU A O 1
ATOM 667 N N . LEU A 1 80 ? -3.573 9.715 25.446 1.00 93.31 80 LEU A N 1
ATOM 668 C CA . LEU A 1 80 ? -2.401 8.973 25.900 1.00 93.31 80 LEU A CA 1
ATOM 669 C C . LEU A 1 80 ? -1.554 9.824 26.853 1.00 93.31 80 LEU A C 1
ATOM 671 O O . LEU A 1 80 ? -1.450 11.045 26.728 1.00 93.31 80 LEU A O 1
ATOM 675 N N . SER A 1 81 ? -0.861 9.173 27.790 1.00 92.56 81 SER A N 1
ATOM 676 C CA . SER A 1 81 ? -0.049 9.852 28.815 1.00 92.56 81 SER A CA 1
ATOM 677 C C . SER A 1 81 ? 1.124 10.668 28.255 1.00 92.56 81 SER A C 1
ATOM 679 O O . SER A 1 81 ? 1.692 11.497 28.962 1.00 92.56 81 SER A O 1
ATOM 681 N N . ASN A 1 82 ? 1.521 10.417 27.006 1.00 89.94 82 ASN A N 1
ATOM 682 C CA . ASN A 1 82 ? 2.567 11.151 26.289 1.00 89.94 82 ASN A CA 1
ATOM 683 C C . ASN A 1 82 ? 2.039 12.414 25.570 1.00 89.94 82 ASN A C 1
ATOM 685 O O . ASN A 1 82 ? 2.819 13.090 24.900 1.00 89.94 82 ASN A O 1
ATOM 689 N N . GLY A 1 83 ? 0.745 12.733 25.702 1.00 89.50 83 GLY A N 1
ATOM 690 C CA . GLY A 1 83 ? 0.086 13.865 25.047 1.00 89.50 83 GLY A CA 1
ATOM 691 C C . GLY A 1 83 ? -0.460 13.562 23.648 1.00 89.50 83 GLY A C 1
ATOM 692 O O . GLY A 1 83 ? -1.112 14.422 23.061 1.00 89.50 83 GLY A O 1
ATOM 693 N N . ASN A 1 84 ? -0.222 12.364 23.107 1.00 93.81 84 ASN A N 1
ATOM 694 C CA . ASN A 1 84 ? -0.889 11.899 21.893 1.00 93.81 84 ASN A CA 1
ATOM 695 C C . ASN A 1 84 ? -2.357 11.560 22.189 1.00 93.81 84 ASN A C 1
ATOM 697 O O . ASN A 1 84 ? -2.768 11.444 23.344 1.00 93.81 84 ASN A O 1
ATOM 701 N N . TYR A 1 85 ? -3.150 11.362 21.144 1.00 92.50 85 TYR A N 1
ATOM 702 C CA . TYR A 1 85 ? -4.518 10.874 21.280 1.00 92.50 85 TYR A CA 1
ATOM 703 C C . TYR A 1 85 ? -4.839 9.867 20.185 1.00 92.50 85 TYR A C 1
ATOM 705 O O . TYR A 1 85 ? -4.367 9.990 19.055 1.00 92.50 85 TYR A O 1
ATOM 713 N N . ILE A 1 86 ? -5.657 8.877 20.515 1.00 92.69 86 ILE A N 1
ATOM 714 C CA . ILE A 1 86 ? -6.218 7.937 19.554 1.00 92.69 86 ILE A CA 1
ATOM 715 C C . ILE A 1 86 ? -7.622 8.401 19.201 1.00 92.69 86 ILE A C 1
ATOM 717 O O . ILE A 1 86 ? -8.429 8.705 20.082 1.00 92.69 86 ILE A O 1
ATOM 721 N N . ARG A 1 87 ? -7.921 8.448 17.905 1.00 89.88 87 ARG A N 1
ATOM 722 C CA . ARG A 1 87 ? -9.263 8.701 17.386 1.00 89.88 87 ARG A CA 1
ATOM 723 C C . ARG A 1 87 ? -9.582 7.676 16.311 1.00 89.88 87 ARG A C 1
ATOM 725 O O . ARG A 1 87 ? -8.860 7.593 15.322 1.00 89.88 87 ARG A O 1
ATOM 732 N N . MET A 1 88 ? -10.672 6.934 16.491 1.00 88.94 88 MET A N 1
ATOM 733 C CA . MET A 1 88 ? -11.107 5.870 15.576 1.00 88.94 88 MET A CA 1
ATOM 734 C C . MET A 1 88 ? -9.995 4.839 15.285 1.00 88.94 88 MET A C 1
ATOM 736 O O . MET A 1 88 ? -9.804 4.443 14.136 1.00 88.94 88 MET A O 1
ATOM 740 N N . GLY A 1 89 ? -9.224 4.456 16.309 1.00 88.56 89 GLY A N 1
ATOM 741 C CA . GLY A 1 89 ? -8.134 3.476 16.179 1.00 88.56 89 GLY A CA 1
ATOM 742 C C . GLY A 1 89 ? -6.843 4.013 15.552 1.00 88.56 89 GLY A C 1
ATOM 743 O O . GLY A 1 89 ? -5.916 3.245 15.301 1.00 88.56 89 GLY A O 1
ATOM 744 N N . ILE A 1 90 ? -6.755 5.322 15.301 1.00 88.56 90 ILE A N 1
ATOM 745 C CA . ILE A 1 90 ? -5.574 5.978 14.736 1.00 88.56 90 ILE A CA 1
ATOM 746 C C . ILE A 1 90 ? -4.934 6.891 15.784 1.00 88.56 90 ILE A C 1
ATOM 748 O O . ILE A 1 90 ? -5.600 7.773 16.323 1.00 88.56 90 ILE A O 1
ATOM 752 N N . GLU A 1 91 ? -3.638 6.707 16.046 1.00 91.50 91 GLU A N 1
ATOM 753 C CA . GLU A 1 91 ? -2.862 7.559 16.952 1.00 91.50 91 GLU A CA 1
ATOM 754 C C . GLU A 1 91 ? -2.362 8.830 16.245 1.00 91.50 91 GLU A C 1
ATOM 756 O O . GLU A 1 91 ? -1.714 8.793 15.191 1.00 91.50 91 GLU A O 1
ATOM 761 N N . PHE A 1 92 ? -2.629 9.971 16.871 1.00 89.06 92 PHE A N 1
ATOM 762 C CA . PHE A 1 92 ? -2.217 11.295 16.438 1.00 89.06 92 PHE A CA 1
ATOM 763 C C . PHE A 1 92 ? -1.318 11.938 17.483 1.00 89.06 92 PHE A C 1
ATOM 765 O O . PHE A 1 92 ? -1.570 11.866 18.687 1.00 89.06 92 PHE A O 1
ATOM 772 N N . ASN A 1 93 ? -0.300 12.653 17.011 1.00 88.56 93 ASN A N 1
ATOM 773 C CA . ASN A 1 93 ? 0.439 13.562 17.877 1.00 88.56 93 ASN A CA 1
ATOM 774 C C . ASN A 1 93 ? -0.343 14.877 18.118 1.00 88.56 93 ASN A C 1
ATOM 776 O O . ASN A 1 93 ? -1.280 15.181 17.371 1.00 88.56 93 ASN A O 1
ATOM 780 N N . PRO A 1 94 ? 0.056 15.713 19.099 1.00 81.88 94 PRO A N 1
ATOM 781 C CA . PRO A 1 94 ? -0.601 16.998 19.375 1.00 81.88 94 PRO A CA 1
ATOM 782 C C . PRO A 1 94 ? -0.684 17.958 18.177 1.00 81.88 94 PRO A C 1
ATOM 784 O O . PRO A 1 94 ? -1.511 18.864 18.162 1.00 81.88 94 PRO A O 1
ATOM 787 N N . LEU A 1 95 ? 0.178 17.773 17.171 1.00 77.94 95 LEU A N 1
ATOM 788 C CA . LEU A 1 95 ? 0.238 18.571 15.944 1.00 77.94 95 LEU A CA 1
ATOM 789 C C . LEU A 1 95 ? -0.550 17.934 14.777 1.00 77.94 95 LEU A C 1
ATOM 791 O O . LEU A 1 95 ? -0.403 18.375 13.641 1.00 77.94 95 LEU A O 1
ATOM 795 N N . VAL A 1 96 ? -1.386 16.921 15.049 1.00 65.25 96 VAL A N 1
ATOM 796 C CA . VAL A 1 96 ? -2.261 16.210 14.088 1.00 65.25 96 VAL A CA 1
ATOM 797 C C . VAL A 1 96 ? -1.500 15.381 13.036 1.00 65.25 96 VAL A C 1
ATOM 799 O O . VAL A 1 96 ? -2.037 15.041 11.986 1.00 65.25 96 VAL A O 1
ATOM 802 N N . ASN A 1 97 ? -0.249 14.994 13.296 1.00 68.12 97 ASN A N 1
ATOM 803 C CA . ASN A 1 97 ? 0.441 14.047 12.416 1.00 68.12 97 ASN A CA 1
ATOM 804 C C . ASN A 1 97 ? 0.057 12.611 12.777 1.00 68.12 97 ASN A C 1
ATOM 806 O O . ASN A 1 97 ? 0.086 12.236 13.951 1.00 68.12 97 ASN A O 1
ATOM 810 N N . LEU A 1 98 ? -0.243 11.818 11.747 1.00 64.81 98 LEU A N 1
ATOM 811 C CA . LEU A 1 98 ? -0.449 10.375 11.838 1.00 64.81 98 LEU A CA 1
ATOM 812 C C . LEU A 1 98 ? 0.841 9.692 12.297 1.00 64.81 98 LEU A C 1
ATOM 814 O O . LEU A 1 98 ? 1.862 9.761 11.605 1.00 64.81 98 LEU A O 1
ATOM 818 N N . LEU A 1 99 ? 0.789 9.004 13.434 1.00 58.53 99 LEU A N 1
ATOM 819 C CA . LEU A 1 99 ? 1.867 8.130 13.878 1.00 58.53 99 LEU A CA 1
ATOM 820 C C . LEU A 1 99 ? 1.535 6.699 13.452 1.00 58.53 99 LEU A C 1
ATOM 822 O O . LEU A 1 99 ? 0.956 5.923 14.199 1.00 58.53 99 LEU A O 1
ATOM 826 N N . LEU A 1 100 ? 1.910 6.337 12.223 1.00 48.53 100 LEU A N 1
ATOM 827 C CA . LEU A 1 100 ? 1.972 4.930 11.828 1.00 48.53 100 LEU A CA 1
ATOM 828 C C . LEU A 1 100 ? 3.246 4.334 12.434 1.00 48.53 100 LEU A C 1
ATOM 830 O O . LEU A 1 100 ? 4.306 4.341 11.805 1.00 48.53 100 LEU A O 1
ATOM 834 N N . THR A 1 101 ? 3.172 3.870 13.676 1.00 36.66 101 THR A N 1
ATOM 835 C CA . THR A 1 101 ? 4.242 3.073 14.276 1.00 36.66 101 THR A CA 1
ATOM 836 C C . THR A 1 101 ? 4.235 1.684 13.629 1.00 36.66 101 THR A C 1
ATOM 838 O O . THR A 1 101 ? 3.296 0.904 13.762 1.00 36.66 101 THR A O 1
ATOM 841 N N . THR A 1 102 ? 5.263 1.417 12.815 1.00 36.22 102 THR A N 1
ATOM 842 C CA . THR A 1 102 ? 5.604 0.074 12.305 1.00 36.22 102 THR A CA 1
ATOM 843 C C . THR A 1 102 ? 6.095 -0.851 13.395 1.00 36.22 102 THR A C 1
ATOM 845 O O . THR A 1 102 ? 6.872 -0.355 14.241 1.00 36.22 102 THR A O 1
#

Radius of gyration: 17.44 Å; Cα contacts (8 Å, |Δi|>4): 135; chains: 1; bounding box: 37×29×52 Å

Foldseek 3Di:
DVVVVVVVVVVVVQVCQQLLHAELVSDHGVVRVVVVQVVCCVPVVDWDKDWQAAVVSDVVRTYIYTDPLVVAQQVDWAQDPVRWIDHGRFIAHPVRDTPPDD

Sequence (102 aa):
MDEVANRIIEEEFWKWGDRKWCDIAGKMTFRQMQNVLIETVARDGE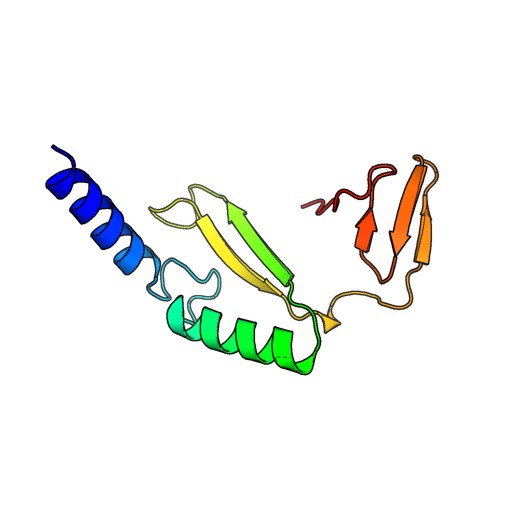VLIKLVRNRKINDHNFSLQVIPADYLDHQQNEELSNGNYIRMGIEFNPLVNLLLTT

Secondary structure (DSSP, 8-state):
-HHHHHHHHHHHHHHHTSHHHHBTTS---HHHHHHHHHHHHHHHS--EEEEEE-TTT-TTSEEEEEE-GGGS-TT--EE-TTS-EEETTEEE-TT--B----

Mean predicted aligned error: 6.01 Å